Protein AF-A0A2J8Y2F2-F1 (afdb_monomer)

Sequence (51 aa):
MALRSHDRSTRPLYVSVGHKMSLEAAVRLICCCCRFRIPEPVRQHFVEHSG

Radius of gyration: 11.63 Å; Cα contacts (8 Å, |Δi|>4): 50; chains: 1; bounding box: 29×22×28 Å

Solvent-accessible surface area (backbone atoms only — not comparable to full-atom values): 3195 Å² total; per-residue (Å²): 88,83,37,77,45,30,91,95,46,89,75,62,46,82,49,75,61,80,79,100,53,54,58,68,60,52,53,55,51,45,49,76,38,24,90,44,71,57,36,48,73,62,48,48,53,51,64,72,66,72,114

Secondary structure (DSSP, 8-state):
-EE--STT--S-EE----SS--HHHHHHHHHHT-SSSS-HHHHHHHHHT--

pLDDT: mean 95.32, std 6.47, range [57.38, 98.56]

Organism: Pongo abelii (NCBI:txid9601)

Mean predicted aligned error: 2.79 Å

Foldseek 3Di:
DWAQLDPPDPHTDDDDDDPPDDSVRRNVVQSVQPPDRGGPVVVVVCVVPVD

InterPro domains:
  IPR007581 Endonuclease V [PF04493] (2-44)
  IPR007581 Endonuclease V [PTHR28511] (1-45)

Structure (mmCIF, N/CA/C/O backbone):
data_AF-A0A2J8Y2F2-F1
#
_entry.id   AF-A0A2J8Y2F2-F1
#
loop_
_atom_site.group_PDB
_ato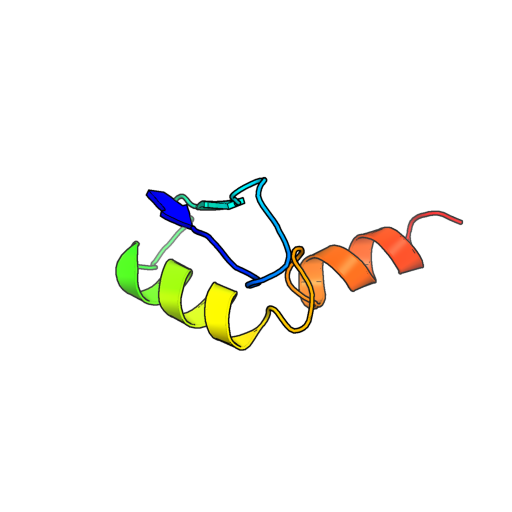m_site.id
_atom_site.type_symbol
_atom_site.label_atom_id
_atom_site.label_alt_id
_atom_site.label_comp_id
_atom_site.label_asym_id
_atom_site.label_entity_id
_atom_site.label_seq_id
_atom_site.pdbx_PDB_ins_code
_atom_site.Cartn_x
_atom_site.Cartn_y
_atom_site.Cartn_z
_atom_site.occupancy
_atom_site.B_iso_or_equiv
_atom_site.auth_seq_id
_atom_site.auth_comp_id
_atom_site.auth_asym_id
_atom_site.auth_atom_id
_atom_site.pdbx_PDB_model_num
ATOM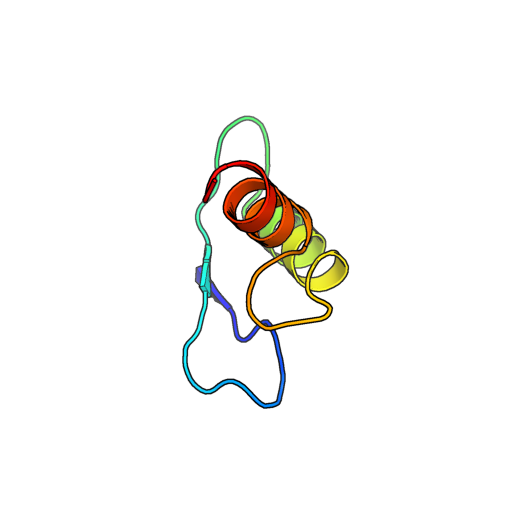 1 N N . MET A 1 1 ? -2.890 -9.534 4.022 1.00 95.56 1 MET A N 1
ATOM 2 C CA . MET A 1 1 ? -3.926 -9.831 3.008 1.00 95.56 1 MET A CA 1
ATOM 3 C C . MET A 1 1 ? -3.274 -9.954 1.641 1.00 95.56 1 MET A C 1
ATOM 5 O O . MET A 1 1 ? -2.453 -9.108 1.310 1.00 95.56 1 MET A O 1
ATOM 9 N N . ALA A 1 2 ? -3.607 -10.985 0.864 1.00 97.56 2 ALA A N 1
ATOM 10 C CA . ALA A 1 2 ? -3.200 -11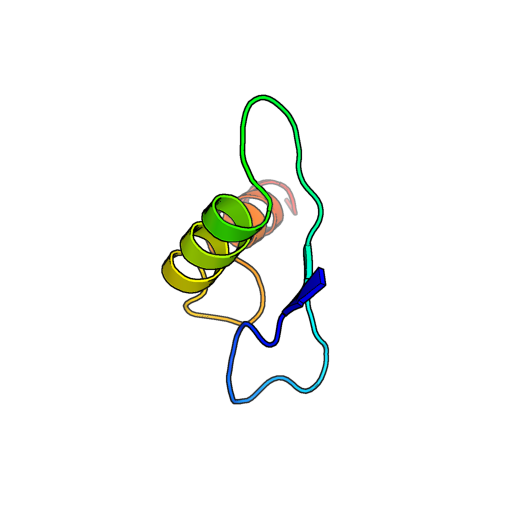.065 -0.538 1.00 97.56 2 ALA A CA 1
ATOM 11 C C . ALA A 1 2 ? -4.211 -10.299 -1.405 1.00 97.56 2 ALA A C 1
ATOM 13 O O . ALA A 1 2 ? -5.411 -10.555 -1.319 1.00 97.56 2 ALA A O 1
ATOM 14 N N . LEU A 1 3 ? -3.733 -9.352 -2.212 1.00 97.50 3 LEU A N 1
ATOM 15 C CA . LEU A 1 3 ? -4.550 -8.483 -3.056 1.00 97.50 3 LEU A CA 1
ATOM 16 C C . LEU A 1 3 ? -4.170 -8.655 -4.529 1.00 97.50 3 LEU A C 1
ATOM 18 O O . LEU A 1 3 ? -3.023 -8.427 -4.919 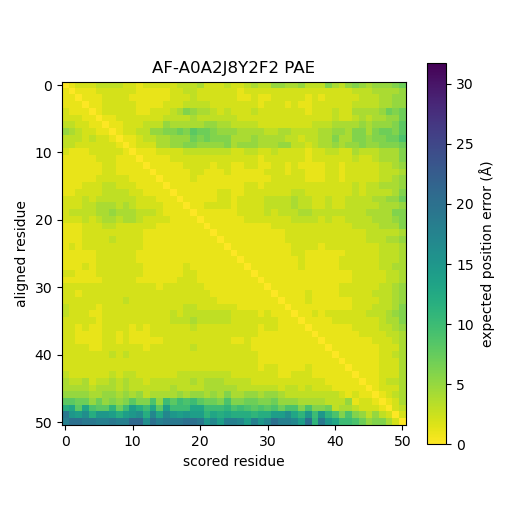1.00 97.50 3 LEU A O 1
ATOM 22 N N . ARG A 1 4 ? -5.148 -9.001 -5.369 1.00 97.25 4 ARG A N 1
ATOM 23 C CA . ARG A 1 4 ? -5.014 -8.919 -6.827 1.00 97.25 4 ARG A CA 1
ATOM 24 C C . ARG A 1 4 ? -5.293 -7.477 -7.257 1.00 97.25 4 ARG A C 1
ATOM 26 O O . ARG A 1 4 ? -6.442 -7.092 -7.417 1.00 97.25 4 ARG A O 1
ATOM 33 N N . SER A 1 5 ? -4.234 -6.686 -7.401 1.00 94.88 5 SER A N 1
ATOM 34 C CA . SER A 1 5 ? -4.313 -5.246 -7.690 1.00 94.88 5 SER A CA 1
ATOM 35 C C . SER A 1 5 ? -4.568 -4.899 -9.158 1.00 94.88 5 SER A C 1
ATOM 37 O O . SER A 1 5 ? -4.948 -3.776 -9.461 1.00 94.88 5 SER A O 1
ATOM 39 N N . HIS A 1 6 ? -4.345 -5.837 -10.079 1.00 95.69 6 HIS A N 1
ATOM 40 C CA . HIS A 1 6 ? -4.536 -5.619 -11.509 1.00 95.69 6 HIS A CA 1
ATOM 41 C C . HIS A 1 6 ? -4.967 -6.922 -12.184 1.00 95.69 6 HIS A C 1
ATOM 43 O O . HIS A 1 6 ? -4.367 -7.970 -11.938 1.00 95.69 6 HIS A O 1
ATOM 49 N N . ASP A 1 7 ? -5.971 -6.860 -13.062 1.00 93.56 7 ASP A N 1
ATOM 50 C CA . ASP A 1 7 ? -6.576 -8.051 -13.671 1.00 93.56 7 ASP A CA 1
ATOM 51 C C . ASP A 1 7 ? -5.550 -8.895 -14.452 1.00 93.56 7 ASP A C 1
ATOM 53 O O . ASP A 1 7 ? -5.417 -10.097 -14.244 1.00 93.56 7 ASP A O 1
ATOM 57 N N . ARG A 1 8 ? -4.686 -8.259 -15.245 1.00 94.25 8 ARG A N 1
ATOM 58 C CA . ARG A 1 8 ? -3.662 -8.979 -16.029 1.00 94.25 8 ARG A CA 1
ATOM 59 C C . ARG A 1 8 ? -2.481 -9.529 -15.208 1.00 94.25 8 ARG A C 1
ATOM 61 O O . ARG A 1 8 ? -1.530 -10.036 -15.792 1.00 94.25 8 ARG A O 1
ATOM 68 N N . SER A 1 9 ? -2.490 -9.400 -13.878 1.00 93.88 9 SER A N 1
ATOM 69 C CA . SER A 1 9 ? -1.410 -9.878 -13.004 1.00 93.88 9 SER A CA 1
ATOM 70 C C . SER A 1 9 ? -1.835 -11.100 -12.194 1.00 93.88 9 SER A C 1
ATOM 72 O O . SER A 1 9 ? -2.817 -11.060 -11.454 1.00 93.88 9 SER A O 1
ATOM 74 N N . THR A 1 10 ? -1.029 -12.160 -12.257 1.00 94.38 10 THR A N 1
ATOM 75 C CA . THR A 1 10 ? -1.178 -13.368 -11.426 1.00 94.38 10 THR A CA 1
ATOM 76 C C . THR A 1 10 ? -0.417 -13.281 -10.103 1.00 94.38 10 THR A C 1
ATOM 78 O O . THR A 1 10 ? -0.697 -14.038 -9.180 1.00 94.38 10 THR A O 1
ATOM 81 N N . ARG A 1 11 ? 0.535 -12.345 -9.975 1.00 96.56 11 ARG A N 1
ATOM 82 C CA . ARG A 1 11 ? 1.311 -12.144 -8.744 1.00 96.56 11 ARG A CA 1
ATOM 83 C C . ARG A 1 11 ? 0.595 -11.141 -7.831 1.00 96.56 11 ARG A C 1
ATOM 85 O O . ARG A 1 11 ? 0.543 -9.960 -8.203 1.00 96.56 11 ARG A O 1
ATOM 92 N N . PRO A 1 12 ? 0.082 -11.552 -6.657 1.00 97.31 12 PRO A N 1
ATOM 93 C CA . PRO A 1 12 ? -0.607 -10.639 -5.752 1.00 97.31 12 PRO A CA 1
ATOM 94 C C . PRO A 1 12 ? 0.360 -9.627 -5.122 1.00 97.31 12 PRO A C 1
ATOM 96 O O . PRO A 1 12 ? 1.588 -9.778 -5.183 1.00 97.31 12 PRO A O 1
ATOM 99 N N . LEU A 1 13 ? -0.209 -8.584 -4.522 1.00 97.81 13 LEU A N 1
ATOM 100 C CA . LEU A 1 13 ? 0.451 -7.755 -3.519 1.00 97.81 13 LEU A CA 1
ATOM 101 C C . LEU A 1 13 ? 0.124 -8.308 -2.131 1.00 97.81 13 LEU A C 1
ATOM 103 O O . LEU A 1 13 ? -1.022 -8.665 -1.857 1.00 97.81 13 LEU A O 1
ATOM 107 N N . TYR A 1 14 ? 1.115 -8.349 -1.248 1.00 98.00 14 TYR A N 1
ATOM 108 C CA . TYR A 1 14 ? 0.905 -8.687 0.155 1.00 98.00 14 TYR A CA 1
ATOM 109 C C . TYR A 1 14 ? 0.777 -7.396 0.952 1.00 98.00 14 TYR A C 1
ATOM 111 O O . TYR A 1 14 ? 1.737 -6.647 1.095 1.00 98.00 14 TYR A O 1
ATOM 119 N N . VAL A 1 15 ? -0.435 -7.126 1.428 1.00 97.88 15 VAL A N 1
ATOM 120 C CA . VAL A 1 15 ? -0.783 -5.902 2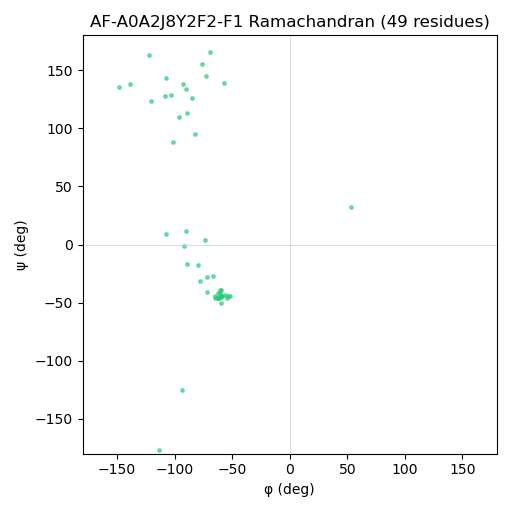.149 1.00 97.88 15 VAL A CA 1
ATOM 121 C C . VAL A 1 15 ? -0.872 -6.195 3.640 1.00 97.88 15 VAL A C 1
ATOM 123 O O . VAL A 1 15 ? -1.593 -7.108 4.061 1.00 97.88 15 VAL A O 1
ATOM 126 N N . SER A 1 16 ? -0.171 -5.396 4.432 1.00 98.19 16 SER A N 1
ATOM 127 C CA . SER A 1 16 ? -0.280 -5.327 5.887 1.00 98.19 16 SER A CA 1
ATOM 128 C C . SER A 1 16 ? -0.637 -3.905 6.310 1.00 98.19 16 SER A C 1
ATOM 130 O O . SER A 1 16 ? -0.497 -2.958 5.536 1.00 98.19 16 SER A O 1
ATOM 132 N N . VAL A 1 17 ? -1.104 -3.751 7.546 1.00 98.31 17 VAL A N 1
ATOM 133 C CA . VAL A 1 17 ? -1.284 -2.424 8.140 1.00 98.31 17 VAL A CA 1
ATOM 134 C C . VAL A 1 17 ? 0.069 -1.807 8.484 1.00 98.31 17 VAL A C 1
ATOM 136 O O . VAL A 1 17 ? 1.000 -2.513 8.869 1.00 98.31 17 VAL A O 1
ATOM 139 N N . GLY A 1 18 ? 0.154 -0.486 8.337 1.00 95.88 18 GLY A N 1
ATOM 140 C CA . GLY A 1 18 ? 1.193 0.336 8.952 1.00 95.88 18 GLY A CA 1
ATOM 141 C C . GLY A 1 18 ? 0.709 0.881 10.298 1.00 95.88 18 GLY A C 1
ATOM 142 O O . GLY A 1 18 ? 0.253 0.133 11.159 1.00 95.88 18 GLY A O 1
ATOM 143 N N . HIS A 1 19 ? 0.755 2.204 10.466 1.00 98.12 19 HIS A N 1
ATOM 144 C CA . HIS A 1 19 ? 0.286 2.898 11.668 1.00 98.12 19 HIS A CA 1
ATOM 145 C C . HIS A 1 19 ? -1.024 3.665 11.411 1.00 98.12 19 HIS A C 1
ATOM 147 O O . HIS A 1 19 ? -1.190 4.251 10.345 1.00 98.12 19 HIS A O 1
ATOM 153 N N . LYS A 1 20 ? -1.938 3.691 12.398 1.00 97.62 20 LYS A N 1
ATOM 154 C CA . LYS A 1 20 ? -3.216 4.446 12.370 1.00 97.62 20 LYS A CA 1
ATOM 155 C C . LYS A 1 20 ? -4.114 4.174 11.148 1.00 97.62 20 LYS A C 1
ATOM 157 O O . LYS A 1 20 ? -4.859 5.048 10.715 1.00 97.62 20 LYS A O 1
ATOM 162 N N . MET A 1 21 ? -4.084 2.959 10.606 1.00 98.06 21 MET A N 1
ATOM 163 C CA . MET A 1 21 ? -4.914 2.566 9.467 1.00 98.06 21 MET A CA 1
ATOM 164 C C . MET A 1 21 ? -5.453 1.152 9.672 1.00 98.06 21 MET A C 1
ATOM 166 O O . MET A 1 21 ? -4.719 0.267 10.111 1.00 98.06 21 MET A O 1
ATOM 170 N N . SER A 1 22 ? -6.727 0.926 9.348 1.00 98.56 22 SER A N 1
ATOM 171 C CA . SER A 1 22 ? -7.277 -0.430 9.299 1.00 98.56 22 SER A CA 1
ATOM 172 C C . SER A 1 22 ? -6.812 -1.151 8.032 1.00 98.56 22 SER A C 1
ATOM 174 O O . SER A 1 22 ? -6.506 -0.527 7.013 1.00 98.56 22 SER A O 1
ATOM 176 N N . LEU A 1 23 ? -6.784 -2.486 8.077 1.00 98.44 23 LEU A N 1
ATOM 177 C CA . LEU A 1 23 ? -6.394 -3.296 6.921 1.00 98.44 23 LEU A CA 1
ATOM 178 C C . LEU A 1 23 ? -7.331 -3.071 5.727 1.00 98.44 23 LEU A C 1
ATOM 180 O O . LEU A 1 23 ? -6.871 -2.975 4.594 1.00 98.44 23 LEU A O 1
ATOM 184 N N . GLU A 1 24 ? -8.633 -2.941 5.984 1.00 98.38 24 GLU A N 1
ATOM 185 C CA . GLU A 1 24 ? -9.635 -2.689 4.947 1.00 98.38 24 GLU A CA 1
ATOM 186 C C . GLU A 1 24 ? -9.398 -1.348 4.241 1.00 98.38 24 GLU A C 1
ATOM 188 O O . GLU A 1 24 ? -9.377 -1.283 3.009 1.00 98.38 24 GLU A O 1
ATOM 193 N N . ALA A 1 25 ? -9.146 -0.282 5.009 1.00 98.38 25 ALA A N 1
ATOM 194 C CA . ALA A 1 25 ? -8.857 1.030 4.444 1.00 98.38 25 ALA A CA 1
ATOM 195 C C . ALA A 1 25 ? -7.571 1.007 3.601 1.00 98.38 25 ALA A C 1
ATOM 197 O O . ALA A 1 25 ? -7.550 1.576 2.508 1.00 98.38 25 ALA A O 1
ATOM 198 N N . ALA A 1 26 ? -6.522 0.319 4.070 1.00 98.50 26 ALA A N 1
ATOM 199 C CA . ALA A 1 26 ? -5.267 0.166 3.331 1.00 98.50 26 ALA A CA 1
ATOM 200 C C . ALA A 1 26 ? -5.479 -0.532 1.979 1.00 98.50 26 ALA A C 1
ATOM 202 O O . ALA A 1 26 ? -4.984 -0.070 0.952 1.00 98.50 26 ALA A O 1
ATOM 203 N N . VAL A 1 27 ? -6.262 -1.612 1.960 1.00 98.12 27 VAL A N 1
ATOM 204 C CA . VAL A 1 27 ? -6.573 -2.368 0.738 1.00 98.12 27 VAL A CA 1
ATOM 205 C C . VAL A 1 27 ? -7.350 -1.513 -0.259 1.00 98.12 27 VAL A C 1
ATOM 207 O O . VAL A 1 27 ? -6.986 -1.472 -1.434 1.00 98.12 27 VAL A O 1
ATOM 210 N N . ARG A 1 28 ? -8.375 -0.784 0.202 1.00 98.00 28 ARG A N 1
ATOM 211 C CA . ARG A 1 28 ? -9.157 0.123 -0.654 1.00 98.00 28 ARG A CA 1
ATOM 212 C C . ARG A 1 28 ? -8.289 1.224 -1.260 1.00 98.00 28 ARG A C 1
ATOM 214 O O . ARG A 1 28 ? -8.394 1.481 -2.455 1.00 98.00 28 ARG A O 1
ATOM 221 N N . LEU A 1 29 ? -7.414 1.836 -0.459 1.00 98.12 29 LEU A N 1
ATOM 222 C CA . LEU A 1 29 ? -6.485 2.863 -0.930 1.00 98.12 29 LEU A CA 1
ATOM 223 C C . LEU A 1 29 ? -5.536 2.308 -1.998 1.00 98.12 29 LEU A C 1
ATOM 225 O O . LEU A 1 29 ? -5.385 2.917 -3.053 1.00 98.12 29 LEU A O 1
ATOM 229 N N . ILE A 1 30 ? -4.952 1.130 -1.763 1.00 98.06 30 ILE A N 1
ATOM 230 C CA . ILE A 1 30 ? -4.054 0.482 -2.726 1.00 98.06 30 ILE A CA 1
ATOM 231 C C . ILE A 1 30 ? -4.773 0.209 -4.051 1.00 98.06 30 ILE A C 1
ATOM 233 O O . ILE A 1 30 ? -4.218 0.531 -5.098 1.00 98.06 30 ILE A O 1
ATOM 237 N N . CYS A 1 31 ? -6.009 -0.306 -4.028 1.00 96.81 31 CYS A N 1
ATOM 238 C CA . CYS A 1 31 ? -6.801 -0.503 -5.248 1.00 96.81 31 CYS A CA 1
ATOM 239 C C . CYS A 1 31 ? -6.982 0.799 -6.044 1.00 96.81 31 CYS A C 1
ATOM 241 O O . CYS A 1 31 ? -6.814 0.791 -7.260 1.00 96.81 31 CYS A O 1
ATOM 243 N N . CYS A 1 32 ? -7.271 1.919 -5.373 1.00 97.69 32 CYS A N 1
ATOM 244 C CA . CYS A 1 32 ? -7.419 3.224 -6.028 1.00 97.69 32 CYS A CA 1
ATOM 245 C C . CYS A 1 32 ? -6.107 3.750 -6.635 1.00 97.69 32 CYS A C 1
ATOM 247 O O . CYS A 1 32 ? -6.136 4.515 -7.596 1.00 97.69 32 CYS A O 1
ATOM 249 N N . CYS A 1 33 ? -4.959 3.349 -6.090 1.00 97.88 33 CYS A N 1
ATOM 250 C CA . CYS A 1 33 ? -3.640 3.760 -6.569 1.00 97.88 33 CYS A CA 1
ATOM 251 C C . CYS A 1 33 ? -3.036 2.807 -7.613 1.00 97.88 33 CYS A C 1
ATOM 253 O O . CYS A 1 33 ? -1.922 3.054 -8.072 1.00 97.88 33 CYS A O 1
ATOM 255 N N . CYS A 1 34 ? -3.704 1.712 -7.973 1.00 97.06 34 CYS A N 1
ATOM 256 C CA . CYS A 1 34 ? -3.168 0.699 -8.881 1.00 97.06 34 CYS A CA 1
ATOM 257 C C . CYS A 1 34 ? -3.738 0.851 -10.296 1.00 97.06 34 CYS A C 1
ATOM 259 O O . CYS A 1 34 ? -4.712 0.194 -10.659 1.00 97.06 34 CYS A O 1
ATOM 261 N N . ARG A 1 35 ? -3.087 1.673 -11.132 1.00 95.38 35 ARG A N 1
ATOM 262 C CA . ARG A 1 35 ? -3.304 1.627 -12.591 1.00 95.38 35 ARG A CA 1
ATOM 263 C C . ARG A 1 35 ? -2.547 0.457 -13.224 1.00 95.38 35 ARG A C 1
ATOM 265 O O . ARG A 1 35 ? -3.020 -0.129 -14.192 1.00 95.38 35 ARG A O 1
ATOM 272 N N . PHE A 1 36 ? -1.401 0.095 -12.650 1.00 95.38 36 PHE A N 1
ATOM 273 C CA . PHE A 1 36 ? -0.672 -1.145 -12.924 1.00 95.38 36 PHE A CA 1
ATOM 274 C C . PHE A 1 36 ? -0.668 -2.057 -11.688 1.00 95.38 36 PHE A C 1
ATOM 276 O O . PHE A 1 36 ? -1.246 -1.736 -10.651 1.00 95.38 36 PHE A O 1
ATOM 283 N N . ARG A 1 37 ? 0.021 -3.207 -11.771 1.00 96.50 37 ARG A N 1
ATOM 284 C CA . ARG A 1 37 ? 0.179 -4.124 -10.627 1.00 96.50 37 ARG A CA 1
ATOM 285 C C . ARG A 1 37 ? 0.742 -3.413 -9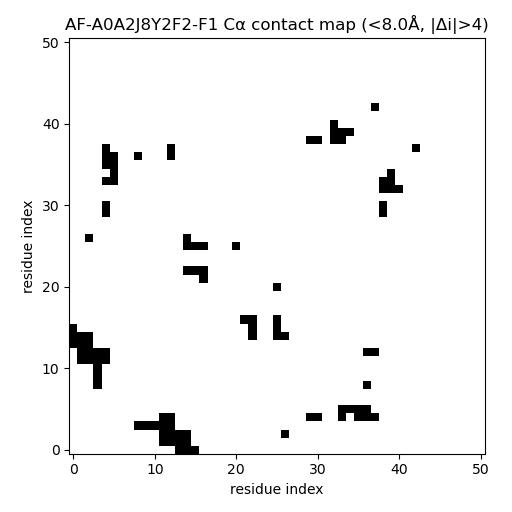.388 1.00 96.50 37 ARG A C 1
ATOM 287 O O . ARG A 1 37 ? 0.281 -3.688 -8.286 1.00 96.50 37 ARG A O 1
ATOM 294 N N . ILE A 1 38 ? 1.761 -2.571 -9.558 1.00 97.44 38 ILE A N 1
ATOM 295 C CA . ILE A 1 38 ? 2.418 -1.842 -8.464 1.00 97.44 38 ILE A CA 1
ATOM 296 C C . ILE A 1 38 ? 1.700 -0.497 -8.273 1.00 97.44 38 ILE A C 1
ATOM 298 O O . ILE A 1 38 ? 1.456 0.161 -9.284 1.00 97.44 38 ILE A O 1
ATOM 302 N N . PRO A 1 39 ? 1.366 -0.079 -7.034 1.00 97.81 39 PRO A N 1
ATOM 303 C CA . PRO A 1 39 ? 0.725 1.213 -6.788 1.00 97.81 39 PRO A CA 1
ATOM 304 C C . PRO A 1 39 ? 1.570 2.364 -7.334 1.00 97.81 39 PRO A C 1
ATOM 306 O O . PRO A 1 39 ? 2.791 2.357 -7.152 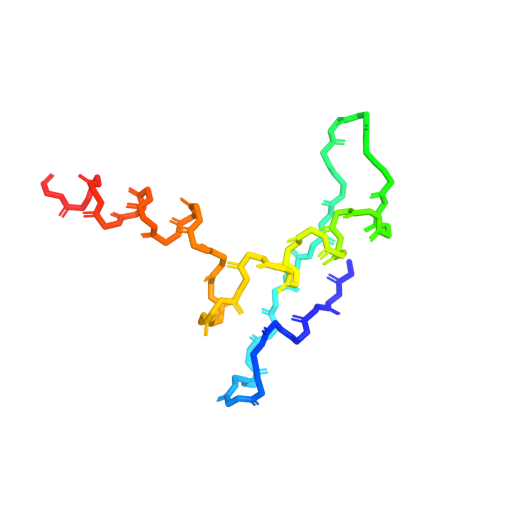1.00 97.81 39 PRO A O 1
ATOM 309 N N . GLU A 1 40 ? 0.934 3.362 -7.952 1.00 97.94 40 GLU A N 1
ATOM 310 C CA . GLU A 1 40 ? 1.645 4.475 -8.596 1.00 97.94 40 GLU A CA 1
ATOM 311 C C . GLU A 1 40 ? 2.679 5.162 -7.688 1.00 97.94 40 GLU A C 1
ATOM 313 O O . GLU A 1 40 ? 3.810 5.309 -8.150 1.00 97.94 40 GLU A O 1
ATOM 318 N N . PRO A 1 41 ? 2.401 5.465 -6.399 1.00 97.12 41 PRO A N 1
ATOM 319 C CA . PRO A 1 41 ? 3.394 6.106 -5.531 1.00 97.12 41 PRO A CA 1
ATOM 320 C C . PRO A 1 41 ? 4.677 5.277 -5.357 1.00 97.12 41 PRO A C 1
ATOM 322 O O . PRO A 1 41 ? 5.781 5.812 -5.378 1.00 97.12 41 PRO A O 1
ATOM 325 N N . VAL A 1 42 ? 4.544 3.951 -5.234 1.00 96.75 42 VAL A N 1
ATOM 326 C CA . VAL A 1 42 ? 5.689 3.033 -5.094 1.00 96.75 42 VAL A CA 1
ATOM 327 C C . VAL A 1 42 ? 6.437 2.908 -6.420 1.00 96.75 42 VAL A C 1
ATOM 329 O O . VAL A 1 42 ? 7.666 2.893 -6.450 1.00 96.75 42 VAL A O 1
ATOM 332 N N . ARG A 1 43 ? 5.696 2.826 -7.532 1.00 95.88 43 ARG A N 1
ATOM 333 C CA . ARG A 1 43 ? 6.266 2.708 -8.877 1.00 95.88 43 ARG A CA 1
ATOM 334 C C . ARG A 1 43 ? 7.061 3.957 -9.259 1.00 95.88 43 ARG A C 1
ATOM 336 O O . ARG A 1 43 ? 8.148 3.821 -9.808 1.00 95.88 43 ARG A O 1
ATOM 343 N N . GLN A 1 44 ? 6.527 5.144 -8.982 1.00 96.56 44 GLN A N 1
ATOM 344 C CA . GLN A 1 44 ? 7.190 6.419 -9.261 1.00 96.56 44 GLN A CA 1
ATOM 345 C C . GLN A 1 44 ? 8.456 6.579 -8.427 1.00 96.56 44 GLN A C 1
ATOM 347 O O . GLN A 1 44 ? 9.504 6.844 -9.002 1.00 96.56 44 GLN A O 1
ATOM 352 N N . HIS A 1 45 ? 8.391 6.289 -7.121 1.00 96.56 45 HIS A N 1
ATOM 353 C CA . HIS A 1 45 ? 9.574 6.312 -6.263 1.00 96.56 45 HIS A CA 1
ATOM 354 C C . HIS A 1 45 ? 10.697 5.427 -6.818 1.00 96.56 45 HIS A C 1
ATOM 356 O O . HIS A 1 45 ? 11.833 5.879 -6.933 1.00 96.56 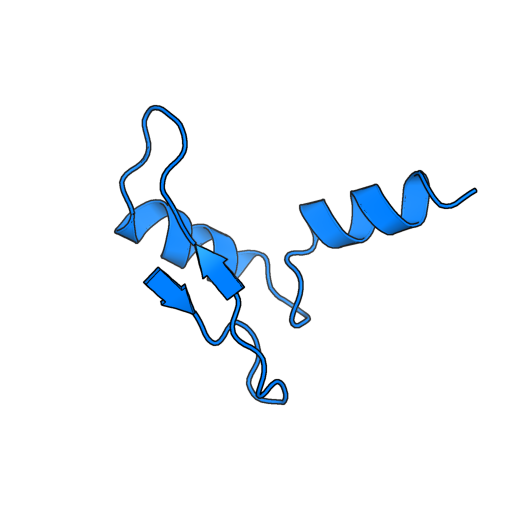45 HIS A O 1
ATOM 362 N N . PHE A 1 46 ? 10.371 4.198 -7.236 1.00 94.38 46 PHE A N 1
ATOM 363 C CA . PHE A 1 46 ? 11.352 3.316 -7.864 1.00 94.38 46 PHE A CA 1
ATOM 364 C C . PHE A 1 46 ? 11.937 3.937 -9.140 1.00 94.38 46 PHE A C 1
ATOM 366 O O . PHE A 1 46 ? 13.152 4.007 -9.267 1.00 94.38 46 PHE A O 1
ATOM 373 N N . VAL A 1 47 ? 11.103 4.429 -10.061 1.00 92.88 47 VAL A N 1
ATOM 374 C CA . VAL A 1 47 ? 11.564 5.026 -11.330 1.00 92.88 47 VAL A CA 1
ATOM 375 C C . VAL A 1 47 ? 12.469 6.243 -11.105 1.00 92.88 47 VAL A C 1
ATOM 377 O O . VAL A 1 47 ? 13.486 6.363 -11.779 1.00 92.88 47 VAL A O 1
ATOM 380 N N . GLU A 1 48 ? 12.131 7.118 -10.161 1.00 89.62 48 GLU A N 1
ATOM 381 C CA . GLU A 1 48 ? 12.876 8.355 -9.877 1.00 89.62 48 GLU A CA 1
ATOM 382 C C . GLU A 1 48 ? 14.233 8.108 -9.203 1.00 89.62 48 GLU A C 1
ATOM 384 O O . GLU A 1 48 ? 15.154 8.897 -9.386 1.00 89.62 48 GLU A O 1
ATOM 389 N N . HIS A 1 49 ? 14.370 7.016 -8.446 1.00 84.00 49 HIS A N 1
ATOM 390 C CA . HIS A 1 49 ? 15.575 6.694 -7.666 1.00 84.00 49 HIS A CA 1
ATOM 391 C C . HIS A 1 49 ? 16.389 5.539 -8.273 1.00 84.00 49 HIS A C 1
ATOM 393 O O . HIS A 1 49 ? 17.314 5.037 -7.642 1.00 84.00 49 HIS A O 1
ATOM 399 N N . SER A 1 50 ? 16.038 5.094 -9.484 1.00 77.44 50 SER A N 1
ATOM 400 C CA . SER A 1 50 ? 16.781 4.074 -10.246 1.00 77.44 50 SER A CA 1
ATOM 401 C C . SER A 1 50 ? 17.872 4.668 -11.156 1.00 77.44 50 SER A C 1
ATOM 403 O O . SER A 1 50 ? 18.365 3.959 -12.034 1.00 77.44 50 SER A O 1
ATOM 405 N N . GLY A 1 51 ? 18.1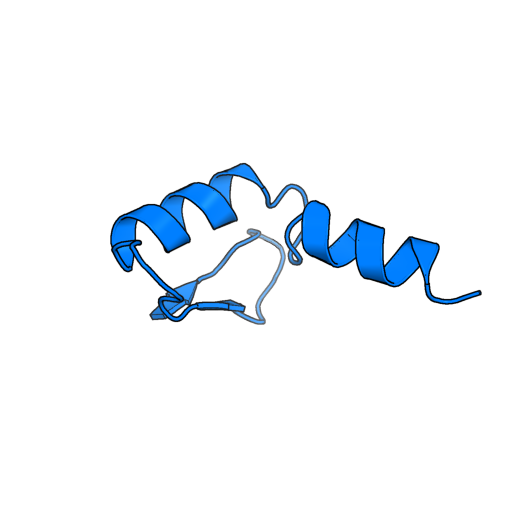92 5.958 -10.994 1.00 57.38 51 GLY A N 1
ATOM 406 C CA . GLY A 1 51 ? 19.240 6.682 -11.725 1.00 57.38 51 GLY A CA 1
ATOM 407 C C . GLY A 1 51 ? 20.563 6.734 -10.979 1.00 57.38 51 GLY A C 1
ATOM 408 O O . GLY A 1 51 ? 20.527 6.805 -9.731 1.00 57.38 51 GLY A O 1
#

Nearest PDB structures (foldseek):
  4nsp-assembly1_A  TM=9.931E-01  e=1.529E-04  Homo sapiens
  6ozp-assembly1_A  TM=9.894E-01  e=5.828E-04  Mus musculus
  6ozq-assembly1_B  TM=9.971E-01  e=6.709E-04  Mus musculus
  6ozk-assembly1_A  TM=9.950E-01  e=6.709E-04  Mus musculus
  6ozj-assembly1_A  TM=9.930E-01  e=7.199E-04  Mus musculus